Protein AF-A0A8T9QAL8-F1 (afdb_monomer_lite)

Sequence (106 aa):
MDYLQACEEGNECRPIIVIRKKGERIELALPGMIRTSVTLWDEENYNRLIKRAGTYQPIQRTGTGNTIEPQKMKLALSKLIDGTYYMWIAGDSAGGIFRVQLTTES

pLDDT: mean 77.29, std 16.56, range [28.06, 94.25]

Radius of gyration: 13.83 Å; chains: 1; bounding box: 29×35×36 Å

Secondary structure (DSSP, 8-state):
---PBPPSSSSS--PEEEEE-TT--EEEEEEEESSEEEEEEEHHHHHHHHHT-S----SEEEE-TT--S-EEEEEE-TT--SEEEEEEEEETTTTS----EEEE--

Foldseek 3Di:
DDWDKAQPDDPDRFFDKDFDAAPFFKKKKWWFDAFKKKFKAFPVLVVCVVVVHDDHDGPDMDDPHRGRTGDMDMDGCNPPHGGMMTMMMTHPRRHDDIDIDIDGDD

Structure (mmCIF, N/CA/C/O backbone):
data_AF-A0A8T9QAL8-F1
#
_entry.id   AF-A0A8T9QAL8-F1
#
loop_
_atom_site.group_PDB
_atom_site.id
_atom_site.type_symbol
_atom_site.label_atom_id
_atom_site.label_alt_id
_atom_site.label_comp_id
_atom_site.label_asym_id
_atom_site.label_entity_id
_atom_site.label_seq_id
_atom_site.pdbx_PDB_ins_code
_atom_site.Cartn_x
_atom_site.Cartn_y
_atom_site.Cartn_z
_atom_site.occupancy
_atom_site.B_iso_or_equiv
_atom_site.auth_seq_id
_atom_site.auth_comp_id
_atom_site.auth_asym_id
_atom_site.auth_atom_id
_atom_site.pdbx_PDB_model_num
ATOM 1 N N . MET A 1 1 ? 10.410 9.748 -15.811 1.00 28.20 1 MET A N 1
ATOM 2 C CA . MET A 1 1 ? 10.663 8.422 -15.215 1.00 28.20 1 MET A CA 1
ATOM 3 C C . MET A 1 1 ? 9.316 7.906 -14.779 1.00 28.20 1 MET A C 1
ATOM 5 O O . MET A 1 1 ? 8.790 8.378 -13.777 1.00 28.20 1 MET A O 1
ATOM 9 N N . ASP A 1 2 ? 8.734 7.046 -15.602 1.00 28.06 2 ASP A N 1
ATOM 10 C CA . ASP A 1 2 ? 7.416 6.475 -15.363 1.00 28.06 2 ASP A CA 1
ATOM 11 C C . ASP A 1 2 ? 7.581 5.336 -14.362 1.00 28.06 2 ASP A C 1
ATOM 13 O O . ASP A 1 2 ? 8.124 4.279 -14.674 1.00 28.06 2 ASP A O 1
ATOM 17 N N . TYR A 1 3 ? 7.217 5.597 -13.109 1.00 31.67 3 TYR A N 1
ATOM 18 C CA . TYR A 1 3 ? 7.239 4.576 -12.072 1.00 31.67 3 TYR A CA 1
ATOM 19 C C . TYR A 1 3 ? 6.097 3.601 -12.353 1.00 31.67 3 TYR A C 1
ATOM 21 O O . TYR A 1 3 ? 4.929 3.968 -12.225 1.00 31.67 3 TYR A O 1
ATOM 29 N N . LEU A 1 4 ? 6.434 2.367 -12.732 1.00 32.16 4 LEU A N 1
ATOM 30 C CA . LEU A 1 4 ? 5.471 1.272 -12.800 1.00 32.16 4 LEU A CA 1
ATOM 31 C C . LEU A 1 4 ? 4.875 1.094 -11.402 1.00 32.16 4 LEU A C 1
ATOM 33 O O . LEU A 1 4 ? 5.602 0.850 -10.442 1.00 32.16 4 LEU A O 1
ATOM 37 N N . GLN A 1 5 ? 3.571 1.304 -11.272 1.00 42.62 5 GLN A N 1
ATOM 38 C CA . GLN A 1 5 ? 2.807 0.973 -10.074 1.00 42.62 5 GLN A CA 1
ATOM 39 C C . GLN A 1 5 ? 2.411 -0.510 -10.163 1.00 42.62 5 GLN A C 1
ATOM 41 O O . GLN A 1 5 ? 2.326 -1.062 -11.257 1.00 42.62 5 GLN A O 1
ATOM 46 N N . ALA A 1 6 ? 2.216 -1.189 -9.036 1.00 43.97 6 ALA A N 1
ATOM 47 C CA . ALA A 1 6 ? 1.691 -2.544 -9.044 1.00 43.97 6 ALA A CA 1
ATOM 48 C C . ALA A 1 6 ? 0.197 -2.460 -9.321 1.00 43.97 6 ALA A C 1
ATOM 50 O O . ALA A 1 6 ? -0.528 -1.742 -8.631 1.00 43.97 6 ALA A O 1
ATOM 51 N N . CYS A 1 7 ? -0.228 -3.150 -10.370 1.00 44.09 7 CYS A N 1
ATOM 52 C CA . CYS A 1 7 ? -1.604 -3.186 -10.825 1.00 44.09 7 CYS A CA 1
ATOM 53 C C . CYS A 1 7 ? -2.259 -4.494 -10.334 1.00 44.09 7 CYS A C 1
ATOM 55 O O . CYS A 1 7 ? -1.721 -5.580 -10.551 1.00 44.09 7 CYS A O 1
ATOM 57 N N . GLU A 1 8 ? -3.434 -4.403 -9.709 1.00 37.12 8 GLU A N 1
ATOM 58 C CA . GLU A 1 8 ? -4.422 -5.489 -9.762 1.00 37.12 8 GLU A CA 1
ATOM 59 C C . GLU A 1 8 ? -4.910 -5.549 -11.221 1.00 37.12 8 GLU A C 1
ATOM 61 O O . GLU A 1 8 ? -5.330 -4.522 -11.738 1.00 37.12 8 GLU A O 1
ATOM 66 N N . GLU A 1 9 ? -4.736 -6.689 -11.899 1.00 38.47 9 GLU A N 1
ATOM 67 C CA . GLU A 1 9 ? -5.102 -6.992 -13.302 1.00 38.47 9 GLU A CA 1
ATOM 68 C C . GLU A 1 9 ? -5.653 -5.833 -14.175 1.00 38.47 9 GLU A C 1
ATOM 70 O O . GLU A 1 9 ? -6.804 -5.419 -14.047 1.00 38.47 9 GLU A O 1
ATOM 75 N N . GLY A 1 10 ? -4.863 -5.367 -15.154 1.00 44.12 10 GLY A N 1
ATOM 76 C CA . GLY A 1 10 ? -5.292 -4.389 -16.167 1.00 44.12 10 GLY A CA 1
ATOM 77 C C . GLY A 1 10 ? -4.238 -3.322 -16.497 1.00 44.12 10 GLY A C 1
ATOM 78 O O . GLY A 1 10 ? -3.108 -3.388 -16.024 1.00 44.12 10 GLY A O 1
ATOM 79 N N . ASN A 1 11 ? -4.619 -2.329 -17.316 1.00 49.91 11 ASN A N 1
ATOM 80 C CA . ASN A 1 11 ? -3.792 -1.152 -17.657 1.00 49.91 11 ASN A CA 1
ATOM 81 C C . ASN A 1 11 ? -3.898 -0.011 -16.621 1.00 49.91 11 ASN A C 1
ATOM 83 O O . ASN A 1 11 ? -3.222 1.008 -16.754 1.00 49.91 11 ASN A O 1
ATOM 87 N N . GLU A 1 12 ? -4.770 -0.147 -15.620 1.00 59.59 12 GLU A N 1
ATOM 88 C CA . GLU A 1 12 ? -4.982 0.844 -14.566 1.00 59.59 12 GLU A CA 1
ATOM 89 C C . GLU A 1 12 ? -4.437 0.303 -13.254 1.00 59.59 12 GLU A C 1
ATOM 91 O O . GLU A 1 12 ? -4.983 -0.651 -12.699 1.00 59.59 12 GLU A O 1
ATOM 96 N N . CYS A 1 13 ? -3.384 0.917 -12.721 1.00 68.06 13 CYS A N 1
ATOM 97 C CA . CYS A 1 13 ? -2.918 0.505 -11.410 1.00 68.06 13 CYS A CA 1
ATOM 98 C C . CYS A 1 13 ? -3.860 1.011 -10.322 1.00 68.06 13 CYS A C 1
ATOM 100 O O . CYS A 1 13 ? -4.382 2.127 -10.379 1.00 68.06 13 CYS A O 1
ATOM 102 N N . ARG A 1 14 ? -4.089 0.152 -9.332 1.00 74.81 14 ARG A N 1
ATOM 103 C CA . ARG A 1 14 ? -5.001 0.370 -8.211 1.00 74.81 14 ARG A CA 1
ATOM 104 C C . ARG A 1 14 ? -4.270 0.035 -6.917 1.00 74.81 14 ARG A C 1
ATOM 106 O O . ARG A 1 14 ? -3.405 -0.840 -6.926 1.00 74.81 14 ARG A O 1
ATOM 113 N N . PRO A 1 15 ? -4.583 0.719 -5.807 1.00 82.62 15 PRO A N 1
ATOM 114 C CA . PRO A 1 15 ? -3.992 0.362 -4.532 1.00 82.62 15 PRO A CA 1
ATOM 115 C C . PRO A 1 15 ? -4.518 -0.994 -4.066 1.00 82.62 15 PRO A C 1
ATOM 117 O O . PRO A 1 15 ? -5.690 -1.319 -4.247 1.00 82.62 15 PRO A O 1
ATOM 120 N N . ILE A 1 16 ? -3.674 -1.728 -3.352 1.00 82.38 16 ILE A N 1
ATOM 121 C CA . ILE A 1 16 ? -4.116 -2.870 -2.558 1.00 82.38 16 ILE A CA 1
ATOM 122 C C . ILE A 1 16 ? -4.886 -2.325 -1.353 1.00 82.38 16 ILE A C 1
ATOM 124 O O . ILE A 1 16 ? -4.360 -1.506 -0.591 1.00 82.38 16 ILE A O 1
ATOM 128 N N . ILE A 1 17 ? -6.130 -2.773 -1.183 1.00 85.44 17 ILE A N 1
ATOM 129 C CA . ILE A 1 17 ? -6.994 -2.358 -0.075 1.00 85.44 17 ILE A CA 1
ATOM 130 C C . ILE A 1 17 ? -6.716 -3.245 1.139 1.00 85.44 17 ILE A C 1
ATOM 132 O O . ILE A 1 17 ? -6.815 -4.470 1.072 1.00 85.44 17 ILE A O 1
ATOM 136 N N . VAL A 1 18 ? -6.388 -2.621 2.268 1.00 84.19 18 VAL A N 1
ATOM 137 C CA . VAL A 1 18 ? -6.114 -3.301 3.537 1.00 84.19 18 VAL A CA 1
ATOM 138 C C . VAL A 1 18 ? -7.143 -2.854 4.567 1.00 84.19 18 VAL A C 1
ATOM 140 O O . VAL A 1 18 ? -7.155 -1.698 4.986 1.00 84.19 18 VAL A O 1
ATOM 143 N N . ILE A 1 19 ? -7.997 -3.779 5.001 1.00 84.50 19 ILE A N 1
ATOM 144 C CA . ILE A 1 19 ? -8.973 -3.541 6.070 1.00 84.50 19 ILE A CA 1
ATOM 145 C C . ILE A 1 19 ? -8.339 -3.976 7.392 1.00 84.50 19 ILE A C 1
ATOM 147 O O . ILE A 1 19 ? -7.889 -5.116 7.521 1.00 84.50 19 ILE A O 1
ATOM 151 N N . ARG A 1 20 ? -8.281 -3.072 8.374 1.00 84.00 20 ARG A N 1
ATOM 152 C CA . ARG A 1 20 ? -7.665 -3.324 9.685 1.00 84.00 20 ARG A CA 1
ATOM 153 C C . ARG A 1 20 ? -8.672 -3.198 10.813 1.00 84.00 20 ARG A C 1
ATOM 155 O O . ARG A 1 20 ? -9.507 -2.296 10.803 1.00 84.00 20 ARG A O 1
ATOM 162 N N . LYS A 1 21 ? -8.511 -4.056 11.823 1.00 79.69 21 LYS A N 1
ATOM 163 C CA . LYS A 1 21 ? -9.078 -3.876 13.162 1.00 79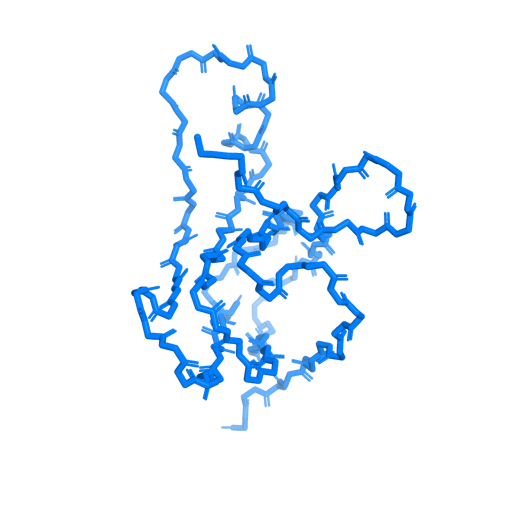.69 21 LYS A CA 1
ATOM 164 C C . LYS A 1 21 ? -7.950 -3.742 14.186 1.00 79.69 21 LYS A C 1
ATOM 166 O O . LYS A 1 21 ? -6.947 -4.461 14.134 1.00 79.69 21 LYS A O 1
ATOM 171 N N . LYS A 1 22 ? -8.096 -2.808 15.121 1.00 78.94 22 LYS A N 1
ATOM 172 C CA . LYS A 1 22 ? -7.146 -2.539 16.201 1.00 78.94 22 LYS A CA 1
ATOM 173 C C . LYS A 1 22 ? -7.025 -3.761 17.103 1.00 78.94 22 LYS A C 1
ATOM 175 O O . LYS A 1 22 ? -8.002 -4.433 17.416 1.00 78.94 22 LYS A O 1
ATOM 180 N N . GLY A 1 23 ? -5.801 -4.016 17.557 1.00 68.62 23 GLY A N 1
ATOM 181 C CA . GLY A 1 23 ? -5.483 -5.143 18.437 1.00 68.62 23 GLY A CA 1
ATOM 182 C C . GLY A 1 23 ? -5.058 -6.409 17.695 1.00 68.62 23 GLY A C 1
ATOM 183 O O . GLY A 1 23 ? -4.479 -7.300 18.310 1.00 68.62 23 GLY A O 1
ATOM 184 N N . GLU A 1 24 ? -5.244 -6.475 16.376 1.00 70.44 24 GLU A N 1
ATOM 185 C CA . GLU A 1 24 ? -4.667 -7.545 15.568 1.00 70.44 24 GLU A CA 1
ATOM 186 C C . GLU A 1 24 ? -3.163 -7.288 15.372 1.00 70.44 24 GLU A C 1
ATOM 188 O O . GLU A 1 24 ? -2.763 -6.267 14.803 1.00 70.44 24 GLU A O 1
ATOM 193 N N . ARG A 1 25 ? -2.308 -8.210 15.819 1.00 70.56 25 ARG A N 1
ATOM 194 C CA . ARG A 1 25 ? -0.861 -8.129 15.583 1.00 70.56 25 ARG A CA 1
ATOM 195 C C . ARG A 1 25 ? -0.531 -8.618 14.180 1.00 70.56 25 ARG A C 1
ATOM 197 O O . ARG A 1 25 ? -0.162 -9.769 14.030 1.00 70.56 25 ARG A O 1
ATOM 204 N N . ILE A 1 26 ? -0.717 -7.793 13.155 1.00 73.75 26 ILE A N 1
ATOM 205 C CA . ILE A 1 26 ? -0.506 -8.203 11.758 1.00 73.75 26 ILE A CA 1
ATOM 206 C C . ILE A 1 26 ? 0.720 -7.509 11.172 1.00 73.75 26 ILE A C 1
ATOM 208 O O . ILE A 1 26 ? 0.868 -6.289 11.268 1.00 73.75 26 ILE A O 1
ATOM 212 N N . GLU A 1 27 ? 1.558 -8.290 10.503 1.00 81.12 27 GLU A N 1
ATOM 213 C CA . GLU A 1 27 ? 2.614 -7.824 9.612 1.00 81.12 27 GLU A CA 1
ATOM 214 C C . GLU A 1 27 ? 2.303 -8.274 8.181 1.00 81.12 27 GLU A C 1
ATOM 216 O O . GLU A 1 27 ? 1.887 -9.410 7.937 1.00 81.12 27 GLU A O 1
ATOM 221 N N . LEU A 1 28 ? 2.500 -7.360 7.234 1.00 80.31 28 LEU A N 1
ATOM 222 C CA . LEU A 1 28 ? 2.436 -7.649 5.812 1.00 80.31 28 LEU A CA 1
ATOM 223 C C . LEU A 1 28 ? 3.847 -7.930 5.299 1.00 80.31 28 LEU A C 1
ATOM 225 O O . LEU A 1 28 ? 4.681 -7.020 5.246 1.00 80.31 28 LEU A O 1
ATOM 229 N N . ALA A 1 29 ? 4.109 -9.171 4.905 1.00 82.38 29 ALA A N 1
ATOM 230 C CA . ALA A 1 29 ? 5.367 -9.560 4.287 1.00 82.38 29 ALA A CA 1
ATOM 231 C C . ALA A 1 29 ? 5.231 -9.560 2.759 1.00 82.38 29 ALA A C 1
ATOM 233 O O . ALA A 1 29 ? 4.417 -10.290 2.184 1.00 82.38 29 ALA A O 1
ATOM 234 N N . LEU A 1 30 ? 6.057 -8.743 2.108 1.00 82.19 30 LEU A N 1
ATOM 235 C CA . LEU 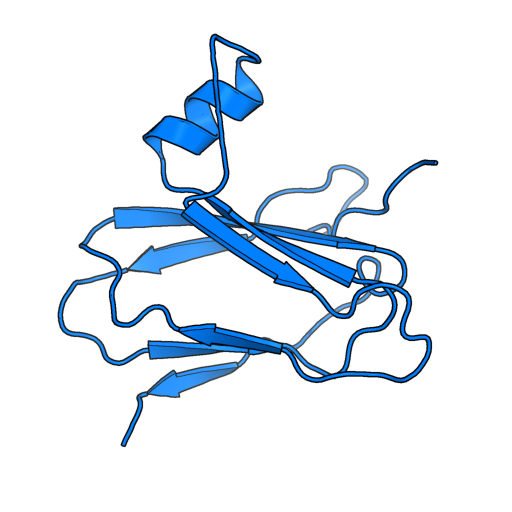A 1 30 ? 6.226 -8.716 0.660 1.00 82.19 30 LEU A CA 1
ATOM 236 C C . LEU A 1 30 ? 7.441 -9.576 0.268 1.00 82.19 30 LEU A C 1
ATOM 238 O O . LEU A 1 30 ? 8.409 -9.662 1.038 1.00 82.19 30 LEU A O 1
ATOM 242 N N . PRO A 1 31 ? 7.415 -10.219 -0.916 1.00 81.75 31 PRO A N 1
ATOM 243 C CA . PRO A 1 31 ? 8.534 -11.022 -1.401 1.00 81.75 31 PRO A CA 1
ATOM 244 C C . PRO A 1 31 ? 9.778 -10.159 -1.665 1.00 81.75 31 PRO A C 1
ATOM 246 O O . PRO A 1 31 ? 9.789 -8.956 -1.415 1.00 81.75 31 PRO A O 1
ATOM 249 N N . GLY A 1 32 ? 10.862 -10.779 -2.136 1.00 86.12 32 GLY A N 1
ATOM 250 C CA . GLY A 1 32 ? 12.057 -10.037 -2.534 1.00 86.12 32 GLY A CA 1
ATOM 251 C C . GLY A 1 32 ? 11.751 -9.103 -3.706 1.00 86.12 32 GLY A C 1
ATOM 252 O O . GLY A 1 32 ? 11.432 -9.589 -4.786 1.00 86.12 32 GLY A O 1
ATOM 253 N N . MET A 1 33 ? 11.862 -7.791 -3.491 1.00 86.00 33 MET A N 1
ATOM 254 C CA . MET A 1 33 ? 11.615 -6.763 -4.508 1.00 86.00 33 MET A CA 1
ATOM 255 C C . MET A 1 33 ? 12.899 -5.993 -4.823 1.00 86.00 33 MET A C 1
ATOM 257 O O . MET A 1 33 ? 13.787 -5.876 -3.981 1.00 86.00 33 MET A O 1
ATOM 261 N N . ILE A 1 34 ? 12.982 -5.448 -6.031 1.00 87.44 34 ILE A N 1
ATOM 262 C CA . ILE A 1 34 ? 14.109 -4.665 -6.543 1.00 87.44 34 ILE A CA 1
ATOM 263 C C . ILE A 1 34 ? 13.620 -3.254 -6.859 1.00 87.44 34 ILE A C 1
ATOM 265 O O . ILE A 1 34 ? 12.541 -3.094 -7.435 1.00 87.44 34 ILE A O 1
ATOM 269 N N . ARG A 1 35 ? 14.413 -2.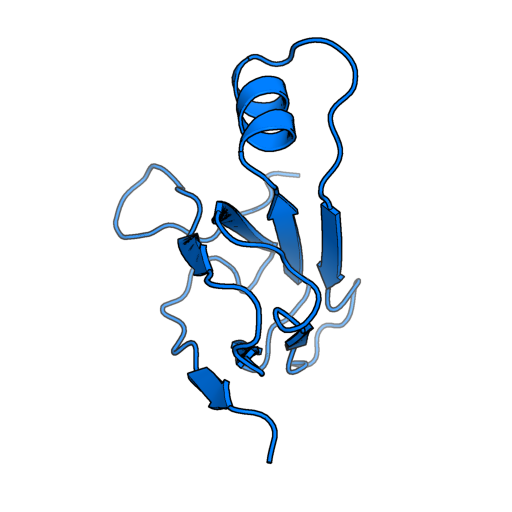235 -6.501 1.00 86.88 35 ARG A N 1
ATOM 270 C CA . ARG A 1 35 ? 14.124 -0.809 -6.764 1.00 86.88 35 ARG A CA 1
ATOM 271 C C . ARG A 1 35 ? 12.650 -0.428 -6.575 1.00 86.88 35 ARG A C 1
ATOM 273 O O . ARG A 1 35 ? 12.032 0.178 -7.445 1.00 86.88 35 ARG A O 1
ATOM 280 N N . THR A 1 36 ? 12.073 -0.853 -5.454 1.00 86.69 36 THR A N 1
ATOM 281 C CA . THR A 1 36 ? 10.639 -0.745 -5.178 1.00 86.69 36 THR A CA 1
ATOM 282 C C . THR A 1 36 ? 10.391 0.144 -3.968 1.00 86.69 36 THR A C 1
ATOM 284 O O . THR A 1 36 ? 11.070 0.035 -2.949 1.00 86.69 36 THR A O 1
ATOM 287 N N . SER A 1 37 ? 9.394 1.014 -4.074 1.00 87.88 37 SER A N 1
ATOM 288 C CA . SER A 1 37 ? 8.829 1.822 -3.001 1.00 87.88 37 SER A CA 1
ATOM 289 C C . SER A 1 37 ? 7.432 1.307 -2.677 1.00 87.88 37 SER A C 1
ATOM 291 O O . SER A 1 37 ? 6.617 1.091 -3.569 1.00 87.88 37 SER A O 1
ATOM 293 N N . VAL A 1 38 ? 7.134 1.178 -1.392 1.00 88.31 38 VAL A N 1
ATOM 294 C CA . VAL A 1 38 ? 5.816 0.826 -0.871 1.00 88.31 38 VAL A CA 1
ATOM 295 C C . VAL A 1 38 ? 5.325 1.975 -0.006 1.00 88.31 38 VAL A C 1
ATOM 297 O O . VAL A 1 38 ? 6.038 2.447 0.881 1.00 88.31 38 VAL A O 1
ATOM 300 N N . THR A 1 39 ? 4.116 2.449 -0.273 1.00 90.94 39 THR A N 1
ATOM 301 C CA . THR A 1 39 ? 3.477 3.518 0.501 1.00 90.94 39 THR A CA 1
ATOM 302 C C . THR A 1 39 ? 2.127 3.052 1.002 1.00 90.94 39 THR A C 1
ATOM 304 O O . THR A 1 39 ? 1.379 2.421 0.261 1.00 90.94 39 THR A O 1
ATOM 307 N N . LEU A 1 40 ? 1.829 3.369 2.257 1.00 92.00 40 LEU A N 1
ATOM 308 C CA . LEU A 1 40 ? 0.549 3.107 2.892 1.00 92.00 40 LEU A CA 1
ATOM 309 C C . LEU A 1 40 ? -0.120 4.439 3.214 1.00 92.00 40 LEU A C 1
ATOM 311 O O . LEU A 1 40 ? 0.517 5.346 3.756 1.00 92.00 40 LEU A O 1
ATOM 315 N N . TRP A 1 41 ? -1.400 4.533 2.891 1.00 93.38 41 TRP A N 1
ATOM 316 C CA . TRP A 1 41 ? -2.212 5.729 3.052 1.00 93.38 41 TRP A CA 1
ATOM 317 C C . TRP A 1 41 ? -3.441 5.380 3.886 1.00 93.38 41 TRP A C 1
ATOM 319 O O . TRP A 1 41 ? -4.051 4.332 3.668 1.00 93.38 41 TRP A O 1
ATOM 329 N N . ASP A 1 42 ? -3.802 6.242 4.834 1.00 94.25 42 ASP A N 1
ATOM 330 C CA . ASP A 1 42 ? -5.144 6.212 5.416 1.00 94.25 42 ASP A CA 1
ATOM 331 C C . ASP A 1 42 ? -6.163 6.807 4.430 1.00 94.25 42 ASP A C 1
ATOM 333 O O . ASP A 1 42 ? -5.808 7.382 3.396 1.00 94.25 42 ASP A O 1
ATOM 337 N N . GLU A 1 43 ? -7.445 6.649 4.737 1.00 93.25 43 GLU A N 1
ATOM 338 C CA . GLU A 1 43 ? -8.528 7.113 3.875 1.00 93.25 43 GLU A CA 1
ATOM 339 C C . GLU A 1 43 ? -8.524 8.633 3.655 1.00 93.25 43 GLU A C 1
ATOM 341 O O . GLU A 1 43 ? -8.762 9.099 2.538 1.00 93.25 43 GLU A O 1
ATOM 346 N N . GLU A 1 44 ? -8.215 9.423 4.684 1.00 93.94 44 GLU A N 1
ATOM 347 C CA . GLU A 1 44 ? -8.187 10.885 4.591 1.00 93.94 44 GLU A CA 1
ATOM 348 C C . GLU A 1 44 ? -7.084 11.365 3.635 1.00 93.94 44 GLU A C 1
ATOM 350 O O . GLU A 1 44 ? -7.353 12.108 2.682 1.00 93.94 44 GLU A O 1
ATOM 355 N N . ASN A 1 45 ? -5.845 10.919 3.852 1.00 93.62 45 ASN A N 1
ATOM 356 C CA . ASN A 1 45 ? -4.699 11.305 3.037 1.00 93.62 45 ASN A CA 1
ATOM 357 C C . ASN A 1 45 ? -4.786 10.722 1.627 1.00 93.62 45 ASN A C 1
ATOM 359 O O . ASN A 1 45 ? -4.391 11.396 0.672 1.00 93.62 45 ASN A O 1
ATOM 363 N N . TYR A 1 46 ? -5.342 9.518 1.466 1.00 92.00 46 TYR A N 1
ATOM 364 C CA . TYR A 1 46 ? -5.577 8.944 0.143 1.00 92.00 46 TYR A CA 1
ATOM 365 C C . TYR A 1 46 ? -6.604 9.758 -0.656 1.00 92.00 46 TYR A C 1
ATOM 367 O O . TYR A 1 46 ? -6.363 10.104 -1.814 1.00 92.00 46 TYR A O 1
ATOM 375 N N . ASN A 1 47 ? -7.711 10.165 -0.031 1.00 91.25 47 ASN A N 1
ATOM 376 C CA . ASN A 1 47 ? -8.701 11.025 -0.679 1.00 91.25 47 ASN A CA 1
ATOM 377 C C . ASN A 1 47 ? -8.112 12.379 -1.101 1.00 91.25 47 ASN A C 1
ATOM 379 O O . ASN A 1 47 ? -8.440 12.889 -2.177 1.00 91.25 47 ASN A O 1
ATOM 383 N N . ARG A 1 48 ? -7.222 12.959 -0.286 1.00 89.69 48 ARG A N 1
ATOM 384 C CA . ARG A 1 48 ? -6.486 14.181 -0.651 1.00 89.69 48 ARG A CA 1
ATOM 385 C C . ARG A 1 48 ? -5.526 13.956 -1.819 1.00 89.69 48 ARG A C 1
ATOM 387 O O . ARG A 1 48 ? -5.507 14.786 -2.728 1.00 89.69 48 ARG A O 1
ATOM 394 N N . LEU A 1 49 ? -4.795 12.836 -1.831 1.00 87.31 49 LEU A N 1
ATOM 395 C CA . LEU A 1 49 ? -3.910 12.433 -2.932 1.00 87.31 49 LEU A CA 1
ATOM 396 C C . LEU A 1 49 ? -4.674 12.348 -4.260 1.00 87.31 49 LEU A C 1
ATOM 398 O O . LEU A 1 49 ? -4.268 12.974 -5.239 1.00 87.31 49 LEU A O 1
ATOM 402 N N . ILE A 1 50 ? -5.791 11.616 -4.293 1.00 86.12 50 ILE A N 1
ATOM 403 C CA . ILE A 1 50 ? -6.578 11.412 -5.521 1.00 86.12 50 ILE A CA 1
ATOM 404 C C . ILE A 1 50 ? -7.184 12.724 -6.026 1.00 86.12 50 ILE A C 1
ATOM 406 O O . ILE A 1 50 ? -7.182 12.988 -7.227 1.00 86.12 50 ILE A O 1
ATOM 410 N N . LYS A 1 51 ? -7.634 13.593 -5.115 1.00 88.62 51 LYS A N 1
ATOM 411 C CA . LYS A 1 51 ? -8.160 14.925 -5.455 1.00 88.62 51 LYS A CA 1
ATOM 412 C C . LYS A 1 51 ? -7.067 15.961 -5.741 1.00 88.62 51 LYS A C 1
ATOM 414 O O . LYS A 1 51 ? -7.403 17.081 -6.117 1.00 88.62 51 LYS A O 1
ATOM 419 N N . ARG A 1 52 ? -5.785 15.618 -5.543 1.00 82.62 52 ARG A N 1
ATOM 420 C CA . ARG A 1 52 ? -4.629 16.536 -5.592 1.00 82.62 52 ARG A CA 1
ATOM 421 C C . ARG A 1 52 ? -4.861 17.819 -4.784 1.00 82.62 52 ARG A C 1
ATOM 423 O O . ARG A 1 52 ? -4.517 18.915 -5.220 1.00 82.62 52 ARG A O 1
ATOM 430 N N . ALA A 1 53 ? -5.486 17.679 -3.618 1.00 78.62 53 ALA A N 1
ATOM 431 C CA . ALA A 1 53 ? -5.938 18.799 -2.804 1.00 78.62 53 ALA A CA 1
ATOM 432 C C . ALA A 1 53 ? -5.074 18.958 -1.547 1.00 78.62 53 ALA A C 1
ATOM 434 O O . ALA A 1 53 ? -4.917 18.013 -0.773 1.00 78.62 53 ALA A O 1
ATOM 435 N N . GLY A 1 54 ? -4.573 20.176 -1.319 1.00 79.56 54 GLY A N 1
ATOM 436 C CA . GLY A 1 54 ? -3.757 20.507 -0.150 1.00 79.56 54 GLY A CA 1
ATOM 437 C C . GLY A 1 54 ? -2.473 19.677 -0.051 1.00 79.56 54 GLY A C 1
ATOM 438 O O . GLY A 1 54 ? -1.950 19.185 -1.050 1.00 79.56 54 GLY A O 1
ATOM 439 N N . THR A 1 55 ? -1.966 19.526 1.172 1.00 83.62 55 THR A N 1
ATOM 440 C CA . THR A 1 55 ? -0.836 18.639 1.469 1.00 83.62 55 THR A CA 1
ATOM 441 C C . THR A 1 55 ? -1.358 17.245 1.801 1.00 83.62 55 THR A C 1
ATOM 443 O O . THR A 1 55 ? -2.209 17.085 2.675 1.00 83.62 55 THR A O 1
ATOM 446 N N . TYR A 1 56 ? -0.816 16.232 1.133 1.00 87.94 56 TYR A N 1
ATOM 447 C CA . TYR A 1 56 ? -1.072 14.820 1.404 1.00 87.94 56 TYR A CA 1
ATOM 448 C C . TYR A 1 56 ? 0.259 14.078 1.500 1.00 87.94 56 TYR A C 1
ATOM 450 O O . TYR A 1 56 ? 1.186 14.346 0.733 1.00 87.94 56 TYR A O 1
ATOM 458 N N . GLN A 1 57 ? 0.371 13.162 2.457 1.00 91.19 57 GLN A N 1
ATOM 459 C CA . GLN A 1 57 ? 1.549 12.317 2.649 1.00 91.19 57 GLN A CA 1
ATOM 460 C C . GLN A 1 57 ? 1.099 10.909 3.054 1.00 91.19 57 GLN A C 1
ATOM 462 O O . GLN A 1 57 ? 0.065 10.772 3.710 1.00 91.19 57 GLN A O 1
ATOM 467 N N . PRO A 1 58 ? 1.848 9.861 2.678 1.00 92.94 58 PRO A N 1
ATOM 468 C CA . PRO A 1 58 ? 1.574 8.522 3.172 1.00 92.94 58 PRO A CA 1
ATOM 469 C C . PRO A 1 58 ? 1.850 8.453 4.678 1.00 92.94 58 PRO A C 1
ATOM 471 O O . PRO A 1 58 ? 2.798 9.066 5.170 1.00 92.94 58 PRO A O 1
ATOM 474 N N . ILE A 1 59 ? 1.071 7.650 5.400 1.00 93.19 59 ILE A N 1
ATOM 475 C CA . ILE A 1 59 ? 1.285 7.408 6.836 1.00 93.19 59 ILE A CA 1
ATOM 476 C C . ILE A 1 59 ? 2.490 6.497 7.090 1.00 93.19 59 ILE A C 1
ATOM 478 O O . ILE A 1 59 ? 3.074 6.507 8.172 1.00 93.19 59 ILE A O 1
ATOM 482 N N . GLN A 1 60 ? 2.876 5.710 6.084 1.00 92.25 60 GLN A N 1
ATOM 483 C CA . GLN A 1 60 ? 4.077 4.893 6.111 1.00 92.25 60 GLN A CA 1
ATOM 484 C C . GLN A 1 60 ? 4.666 4.776 4.709 1.00 92.25 60 GLN A C 1
ATOM 486 O O . GLN A 1 60 ? 3.954 4.602 3.718 1.00 92.25 60 GLN A O 1
ATOM 491 N N . ARG A 1 61 ? 5.994 4.826 4.633 1.00 90.88 61 ARG A N 1
ATOM 492 C CA . ARG A 1 61 ? 6.752 4.577 3.412 1.00 90.88 61 ARG A CA 1
ATOM 493 C C . ARG A 1 61 ? 7.931 3.675 3.729 1.00 90.88 61 ARG A C 1
ATOM 495 O O . ARG A 1 61 ? 8.659 3.919 4.685 1.00 90.88 61 ARG A O 1
ATOM 502 N N . THR A 1 62 ? 8.119 2.652 2.913 1.00 90.19 62 THR A N 1
ATOM 503 C CA . THR A 1 62 ? 9.311 1.804 2.927 1.00 90.19 62 THR A CA 1
ATOM 504 C C . THR A 1 62 ? 9.729 1.511 1.494 1.00 90.19 62 THR A C 1
ATOM 506 O O . THR A 1 62 ? 9.006 1.824 0.549 1.00 90.19 62 THR A O 1
ATOM 509 N N . GLY A 1 63 ? 10.911 0.955 1.303 1.00 88.94 63 GLY A N 1
ATOM 510 C CA . GLY A 1 63 ? 11.382 0.592 -0.017 1.00 88.94 63 GLY A CA 1
ATOM 511 C C . GLY A 1 63 ? 12.783 0.022 0.016 1.00 88.94 63 GLY A C 1
ATOM 512 O O . GLY A 1 63 ? 13.489 0.117 1.016 1.00 88.94 63 GLY A O 1
ATOM 513 N N . THR A 1 64 ? 13.193 -0.535 -1.112 1.00 88.69 64 THR A N 1
ATOM 514 C CA . THR A 1 64 ? 14.512 -1.156 -1.288 1.00 88.69 64 THR A CA 1
ATOM 515 C C . THR A 1 64 ? 15.564 -0.158 -1.786 1.00 88.69 64 THR A C 1
ATOM 517 O O . THR A 1 64 ? 16.708 -0.526 -2.051 1.00 88.69 64 THR A O 1
ATOM 520 N N . GLY A 1 65 ? 15.184 1.116 -1.951 1.00 85.62 65 GLY A N 1
ATOM 521 C CA . GLY A 1 65 ? 16.042 2.165 -2.500 1.00 85.62 65 GLY A CA 1
ATOM 522 C C . GLY A 1 65 ? 16.481 1.852 -3.930 1.00 85.62 65 GLY A C 1
ATOM 523 O O . GLY A 1 65 ? 15.689 1.374 -4.735 1.00 85.62 65 GLY A O 1
ATOM 524 N N . ASN A 1 66 ? 17.759 2.087 -4.230 1.00 84.75 66 ASN A N 1
ATOM 525 C CA . ASN A 1 66 ? 18.360 1.781 -5.535 1.00 84.75 66 ASN A CA 1
ATOM 526 C C . ASN A 1 66 ? 18.948 0.359 -5.616 1.00 84.75 66 ASN A C 1
ATOM 528 O O . ASN A 1 66 ? 19.662 0.045 -6.566 1.00 84.75 66 ASN A O 1
ATOM 532 N N . THR A 1 67 ? 18.671 -0.498 -4.629 1.00 85.19 67 THR A N 1
ATOM 533 C CA . THR A 1 67 ? 19.208 -1.862 -4.572 1.00 85.19 67 THR A CA 1
ATOM 534 C C . THR A 1 67 ? 18.662 -2.699 -5.722 1.00 85.19 67 THR A C 1
ATOM 536 O O . THR A 1 67 ? 17.445 -2.773 -5.910 1.00 85.19 67 THR A O 1
ATOM 539 N N . ILE A 1 68 ? 19.575 -3.319 -6.475 1.00 84.94 68 ILE A N 1
ATOM 540 C CA . ILE A 1 68 ? 19.273 -4.230 -7.590 1.00 84.94 68 ILE A CA 1
ATOM 541 C C . ILE A 1 68 ? 19.061 -5.680 -7.140 1.00 84.94 68 ILE A C 1
ATOM 543 O O . ILE A 1 68 ? 18.512 -6.479 -7.887 1.00 84.94 68 ILE A O 1
ATOM 547 N N . GLU A 1 69 ? 19.483 -6.019 -5.924 1.00 88.94 69 GLU A N 1
ATOM 548 C CA . GLU A 1 69 ? 19.246 -7.322 -5.310 1.00 88.94 69 GLU A CA 1
ATOM 549 C C . GLU A 1 69 ? 17.852 -7.378 -4.659 1.00 88.94 69 GLU A C 1
ATOM 551 O O . GLU A 1 69 ? 17.431 -6.395 -4.038 1.00 88.94 69 GLU A O 1
ATOM 556 N N . PRO A 1 70 ? 17.127 -8.509 -4.756 1.00 86.75 70 PRO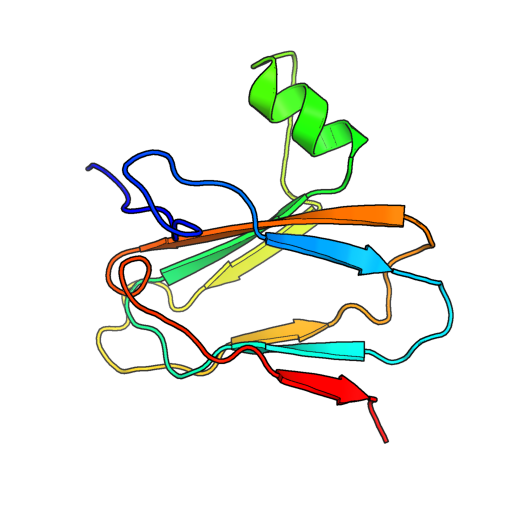 A N 1
ATOM 557 C CA . PRO A 1 70 ? 15.819 -8.647 -4.128 1.00 86.75 70 PRO A CA 1
ATOM 558 C C . PRO A 1 70 ? 15.887 -8.517 -2.602 1.00 86.75 70 PRO A C 1
ATOM 560 O O . PRO A 1 70 ? 16.529 -9.324 -1.928 1.00 86.75 70 PRO A O 1
ATOM 563 N N . GLN A 1 71 ? 15.149 -7.562 -2.038 1.00 87.94 71 GLN A N 1
ATOM 564 C CA . GLN A 1 71 ? 14.999 -7.413 -0.589 1.00 87.94 71 GLN A CA 1
ATOM 565 C C . GLN A 1 71 ? 13.559 -7.656 -0.156 1.00 87.94 71 GLN A C 1
ATOM 567 O O . GLN A 1 71 ? 12.617 -7.117 -0.738 1.00 87.94 71 GLN A O 1
ATOM 572 N N . LYS A 1 72 ? 13.387 -8.482 0.881 1.00 86.75 72 LYS A N 1
ATOM 573 C CA . LYS A 1 72 ? 12.083 -8.667 1.523 1.00 86.75 72 LYS A CA 1
ATOM 574 C C . LYS A 1 72 ? 11.703 -7.382 2.241 1.00 86.75 72 LYS A C 1
ATOM 576 O O . LYS A 1 72 ? 12.533 -6.780 2.918 1.00 86.75 72 LYS A O 1
ATOM 581 N N . MET A 1 73 ? 10.436 -7.009 2.143 1.00 85.75 73 MET A N 1
ATOM 582 C CA . MET A 1 73 ? 9.898 -5.860 2.861 1.00 85.75 73 MET A CA 1
ATOM 583 C C . MET A 1 73 ? 8.805 -6.308 3.813 1.00 85.75 73 MET A C 1
ATOM 585 O O . MET A 1 73 ? 8.034 -7.222 3.522 1.00 85.75 73 MET A O 1
ATOM 589 N N . LYS A 1 74 ? 8.748 -5.634 4.954 1.00 84.19 74 LYS A N 1
ATOM 590 C CA . LYS A 1 74 ? 7.747 -5.849 5.988 1.00 84.19 74 LYS A CA 1
ATOM 591 C C . LYS A 1 74 ? 7.064 -4.525 6.282 1.00 84.19 74 LYS A C 1
ATOM 593 O O . LYS A 1 74 ? 7.740 -3.512 6.480 1.00 84.19 74 LYS A O 1
ATOM 598 N N . LEU A 1 75 ? 5.736 -4.527 6.302 1.00 84.88 75 LEU A N 1
ATOM 599 C CA . LEU A 1 75 ? 4.945 -3.427 6.845 1.00 84.88 75 LEU A CA 1
ATOM 600 C C . LEU A 1 75 ? 4.274 -3.902 8.130 1.00 84.88 75 LEU A C 1
ATOM 602 O O . LEU A 1 75 ? 3.389 -4.754 8.099 1.00 84.88 75 LEU A O 1
ATOM 606 N N . ALA A 1 76 ? 4.682 -3.322 9.256 1.00 83.31 76 ALA A N 1
ATOM 607 C CA . ALA A 1 76 ? 4.004 -3.522 10.527 1.00 83.31 76 ALA A CA 1
ATOM 608 C C . ALA A 1 76 ? 2.647 -2.800 10.512 1.00 83.31 76 ALA A C 1
ATOM 610 O O . ALA A 1 76 ? 2.596 -1.570 10.510 1.00 83.31 76 ALA A O 1
ATOM 611 N N . LEU A 1 77 ? 1.550 -3.559 10.521 1.00 83.88 77 LEU A N 1
ATOM 612 C CA . LEU A 1 77 ? 0.180 -3.032 10.534 1.00 83.88 77 LEU A CA 1
ATOM 613 C C . LEU A 1 77 ? -0.422 -3.015 11.951 1.00 83.88 77 LEU A C 1
ATOM 615 O O . LEU A 1 77 ? -1.555 -2.573 12.150 1.00 83.88 77 LEU A O 1
ATOM 619 N N . SER A 1 78 ? 0.326 -3.497 12.946 1.00 80.1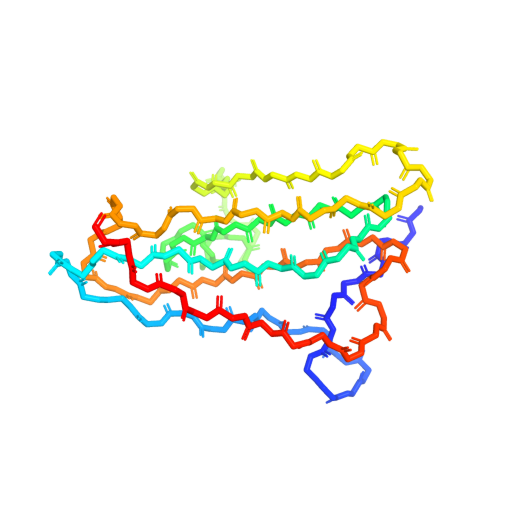2 78 SER A N 1
ATOM 620 C CA . SER A 1 78 ? -0.096 -3.657 14.343 1.00 80.12 78 SER A CA 1
ATOM 621 C C . SER A 1 78 ? -0.395 -2.338 15.063 1.00 80.12 78 SER A C 1
ATOM 623 O O . SER A 1 78 ? -1.208 -2.311 15.984 1.00 80.12 78 SER A O 1
ATOM 625 N N . LYS A 1 79 ? 0.221 -1.230 14.632 1.00 81.50 79 LYS A N 1
ATOM 626 C CA . LYS A 1 79 ? 0.005 0.112 15.207 1.00 81.50 79 LYS A CA 1
ATOM 627 C C . LYS A 1 79 ? -1.167 0.870 14.583 1.00 81.50 79 LYS A C 1
ATOM 629 O O . LYS A 1 79 ? -1.500 1.956 15.052 1.00 81.50 79 LYS A O 1
ATOM 634 N N . LEU A 1 80 ? -1.759 0.328 13.521 1.00 86.19 80 LEU A N 1
ATOM 635 C CA . LEU A 1 80 ? -2.882 0.950 12.833 1.00 86.19 80 LEU A CA 1
ATOM 636 C C . LEU A 1 80 ? -4.162 0.790 13.658 1.00 86.19 80 LEU A C 1
ATOM 638 O O . LEU A 1 80 ? -4.366 -0.223 14.332 1.00 86.19 80 LEU A O 1
ATOM 642 N N . ILE A 1 81 ? -5.006 1.815 13.612 1.00 89.44 81 ILE A N 1
ATOM 643 C CA . ILE A 1 81 ? -6.347 1.775 14.195 1.00 89.44 81 ILE A CA 1
ATOM 644 C C . ILE A 1 81 ? -7.313 1.067 13.236 1.00 89.44 81 ILE A C 1
ATOM 646 O O . ILE A 1 81 ? -6.938 0.683 12.127 1.00 89.44 81 ILE A O 1
ATOM 650 N N . ASP A 1 82 ? -8.557 0.881 13.668 1.00 89.38 82 ASP A N 1
ATOM 651 C CA . ASP A 1 82 ? -9.632 0.393 12.807 1.00 89.38 82 ASP A CA 1
ATOM 652 C C . ASP A 1 82 ? -9.788 1.306 11.588 1.00 89.38 82 ASP A C 1
ATOM 654 O O . ASP A 1 82 ? -9.891 2.526 11.736 1.00 89.38 82 ASP A O 1
ATOM 658 N N . GLY A 1 83 ? -9.828 0.722 10.390 1.00 90.19 83 GLY A N 1
ATOM 659 C CA . GLY A 1 83 ? -10.044 1.495 9.172 1.00 90.19 83 GLY A CA 1
ATOM 660 C C . GLY A 1 83 ? -9.634 0.798 7.881 1.00 90.19 83 GLY A C 1
ATOM 661 O O . GLY A 1 83 ? -9.149 -0.338 7.870 1.00 90.19 83 GLY A O 1
ATOM 662 N N . THR A 1 84 ? -9.836 1.528 6.786 1.00 90.81 84 THR A N 1
ATOM 663 C CA . THR A 1 84 ? -9.429 1.140 5.435 1.00 90.81 84 THR A CA 1
ATOM 664 C C . THR A 1 84 ? -8.154 1.877 5.056 1.00 90.81 84 THR A C 1
ATOM 666 O O . THR A 1 84 ? -8.073 3.103 5.149 1.00 90.81 84 THR A O 1
ATOM 669 N N . TYR A 1 85 ? -7.168 1.117 4.596 1.00 90.25 85 TYR A N 1
ATOM 670 C CA . TYR A 1 85 ? -5.876 1.622 4.163 1.00 90.25 85 TYR A CA 1
ATOM 671 C C . TYR A 1 85 ? -5.619 1.256 2.706 1.00 90.25 85 TYR A C 1
ATOM 673 O O . TYR A 1 85 ? -6.045 0.206 2.223 1.00 90.25 85 TYR A O 1
ATOM 681 N N . TYR A 1 86 ? -4.883 2.122 2.019 1.00 90.25 86 TYR A N 1
ATOM 682 C CA . TYR A 1 86 ? -4.591 2.004 0.597 1.00 90.25 86 TYR A CA 1
ATOM 683 C C . TYR A 1 86 ? -3.085 1.856 0.426 1.00 90.25 86 TYR A C 1
ATOM 685 O O . TYR A 1 86 ? -2.325 2.754 0.795 1.00 90.25 86 TYR A O 1
ATOM 693 N N . MET A 1 87 ? -2.638 0.718 -0.098 1.00 89.06 87 MET A N 1
ATOM 694 C CA . MET A 1 87 ? -1.221 0.434 -0.291 1.00 89.06 87 MET A CA 1
ATOM 695 C C . MET A 1 87 ? -0.844 0.511 -1.768 1.00 89.06 87 MET A C 1
ATOM 697 O O . MET A 1 87 ? -1.396 -0.204 -2.599 1.00 89.06 87 MET A O 1
ATOM 701 N N . TRP A 1 88 ? 0.155 1.330 -2.077 1.00 86.81 88 TRP A N 1
ATOM 702 C CA . TRP A 1 88 ? 0.776 1.386 -3.396 1.00 86.81 88 TRP A CA 1
ATOM 703 C C . TRP A 1 88 ? 2.160 0.773 -3.358 1.00 86.81 88 TRP A C 1
ATOM 705 O O . TRP A 1 88 ? 2.973 1.120 -2.500 1.00 86.81 88 TRP A O 1
ATOM 715 N N . ILE A 1 89 ? 2.442 -0.072 -4.337 1.00 84.81 89 ILE A N 1
ATOM 716 C CA . ILE A 1 89 ? 3.774 -0.590 -4.628 1.00 84.81 89 ILE A CA 1
ATOM 717 C C . ILE A 1 89 ? 4.182 0.035 -5.960 1.00 84.81 89 ILE A C 1
ATOM 719 O O . ILE A 1 89 ? 3.392 0.028 -6.896 1.00 84.81 89 ILE A O 1
ATOM 723 N N . ALA A 1 90 ? 5.369 0.622 -6.051 1.00 83.19 90 ALA A N 1
ATOM 724 C CA . ALA A 1 90 ? 5.861 1.244 -7.275 1.00 83.19 90 ALA A CA 1
ATOM 725 C C . ALA A 1 90 ? 7.353 0.973 -7.461 1.00 83.19 90 ALA A C 1
ATOM 727 O O . ALA A 1 90 ? 8.113 1.073 -6.500 1.00 83.19 90 ALA A O 1
ATOM 728 N N . GLY A 1 91 ? 7.783 0.655 -8.677 1.00 78.50 91 GLY A N 1
ATOM 729 C CA . GLY A 1 91 ? 9.172 0.342 -9.000 1.00 78.50 91 GLY A CA 1
ATOM 730 C C . GLY A 1 91 ? 9.317 -0.772 -10.029 1.00 78.50 91 GLY A C 1
ATOM 731 O O . GLY A 1 91 ? 8.343 -1.260 -10.594 1.00 78.50 91 GLY A O 1
ATOM 732 N N . ASP A 1 92 ? 10.552 -1.204 -10.248 1.00 79.38 92 ASP A N 1
ATOM 733 C CA . ASP A 1 92 ? 10.884 -2.171 -11.302 1.00 79.38 92 ASP A CA 1
ATOM 734 C C . ASP A 1 92 ? 10.276 -3.552 -11.056 1.00 79.38 92 ASP A C 1
ATOM 736 O O . ASP A 1 92 ? 9.938 -4.272 -11.990 1.00 79.38 92 ASP A O 1
ATOM 740 N N . SER A 1 93 ? 10.114 -3.920 -9.785 1.00 72.88 93 SER A N 1
ATOM 741 C CA . SER A 1 93 ? 9.413 -5.144 -9.402 1.00 72.88 93 SER A CA 1
ATOM 742 C C . SER A 1 93 ? 7.918 -4.924 -9.215 1.00 72.88 93 SER A C 1
ATOM 744 O O . SER A 1 93 ? 7.285 -5.765 -8.616 1.00 72.88 93 SER A O 1
ATOM 746 N N . ALA A 1 94 ? 7.312 -3.821 -9.651 1.00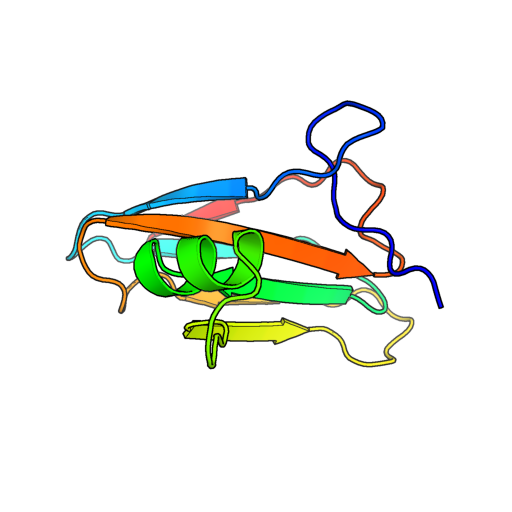 65.06 94 ALA A N 1
ATOM 747 C CA . ALA A 1 94 ? 5.881 -3.610 -9.425 1.00 65.06 94 ALA A CA 1
ATOM 748 C C . ALA A 1 94 ? 4.988 -4.344 -10.447 1.00 65.06 94 ALA A C 1
ATOM 750 O O . ALA A 1 94 ? 3.837 -4.632 -10.147 1.00 65.06 94 ALA A O 1
ATOM 751 N N . GLY A 1 95 ? 5.512 -4.722 -11.618 1.00 59.44 95 GLY A N 1
ATOM 752 C CA . GLY A 1 95 ? 4.735 -5.340 -12.707 1.00 59.44 95 GLY A CA 1
ATOM 753 C C . GLY A 1 95 ? 4.478 -6.852 -12.603 1.00 59.44 95 GLY A C 1
ATOM 754 O O . GLY A 1 95 ? 4.091 -7.459 -13.597 1.00 59.44 95 GLY A O 1
ATOM 755 N N . GLY A 1 96 ? 4.748 -7.485 -11.458 1.00 61.53 96 GLY A N 1
ATOM 756 C CA . GLY A 1 96 ? 4.587 -8.933 -11.270 1.00 61.53 96 GLY A CA 1
ATOM 757 C C . GLY A 1 96 ? 3.370 -9.324 -10.427 1.00 61.53 96 GLY A C 1
ATOM 758 O O . GLY A 1 96 ? 2.733 -8.492 -9.787 1.00 61.53 96 GLY A O 1
ATOM 759 N N . ILE A 1 97 ? 3.072 -10.624 -10.382 1.00 61.44 97 ILE A N 1
ATOM 760 C CA . ILE A 1 97 ? 2.146 -11.194 -9.396 1.00 61.44 97 ILE A CA 1
ATOM 761 C C . ILE A 1 97 ? 2.948 -11.514 -8.133 1.00 61.44 97 ILE A C 1
ATOM 763 O O . ILE A 1 97 ? 3.879 -12.321 -8.170 1.00 61.44 97 ILE A O 1
ATOM 767 N N . PHE A 1 98 ? 2.565 -10.923 -7.003 1.00 66.62 98 PHE A N 1
ATOM 768 C CA . PHE A 1 98 ? 3.228 -11.144 -5.718 1.00 66.62 98 PHE A CA 1
ATOM 769 C C . PHE A 1 98 ? 2.301 -11.858 -4.748 1.00 66.62 98 PHE A C 1
ATOM 771 O O . PHE A 1 98 ? 1.157 -11.460 -4.545 1.00 66.62 98 PHE A O 1
ATOM 778 N N . ARG A 1 99 ? 2.819 -12.903 -4.096 1.00 64.94 99 ARG A N 1
ATOM 779 C CA . ARG A 1 99 ? 2.148 -13.484 -2.934 1.00 64.94 99 ARG A CA 1
ATOM 780 C C . ARG A 1 99 ? 2.469 -12.635 -1.720 1.00 64.94 99 ARG A C 1
ATOM 782 O O . ARG A 1 99 ? 3.613 -12.598 -1.271 1.00 64.94 99 ARG A O 1
ATOM 789 N N . VAL A 1 100 ? 1.447 -11.969 -1.210 1.00 65.94 100 VAL A N 1
ATOM 790 C CA . VAL A 1 100 ? 1.522 -11.210 0.031 1.00 65.94 100 VAL A CA 1
ATOM 791 C C . VAL A 1 100 ? 1.119 -12.126 1.175 1.00 65.94 100 VAL A C 1
ATOM 793 O O . VAL A 1 100 ? 0.079 -12.783 1.107 1.00 65.94 100 VAL A O 1
ATOM 796 N N . GLN A 1 101 ? 1.949 -12.196 2.213 1.00 66.69 101 GLN A N 1
ATOM 797 C CA . GLN A 1 101 ? 1.656 -13.009 3.387 1.00 66.69 101 GLN A CA 1
ATOM 798 C C . GLN A 1 101 ? 1.280 -12.105 4.556 1.00 66.69 101 GLN A C 1
ATOM 800 O O . GLN A 1 101 ? 2.039 -11.213 4.935 1.00 66.69 101 GLN A O 1
ATOM 805 N N . LEU A 1 102 ? 0.104 -12.357 5.127 1.00 66.06 102 LEU A N 1
ATOM 806 C CA . LEU A 1 102 ? -0.299 -11.801 6.411 1.00 66.06 102 LEU A CA 1
ATOM 807 C C . LEU A 1 102 ? 0.225 -12.732 7.500 1.00 66.06 102 LEU A C 1
ATOM 809 O O . LEU A 1 102 ? -0.157 -13.902 7.563 1.00 66.06 102 LEU A O 1
ATOM 813 N N . THR A 1 103 ? 1.121 -12.224 8.335 1.00 65.44 103 THR A N 1
ATOM 814 C CA . THR A 1 103 ? 1.636 -12.952 9.496 1.00 65.44 103 THR A CA 1
ATOM 815 C C . THR A 1 103 ? 1.109 -12.312 10.764 1.00 65.44 103 THR A C 1
ATOM 817 O O . THR A 1 103 ? 1.229 -11.100 10.938 1.00 65.44 103 THR A O 1
ATOM 820 N N . THR A 1 104 ? 0.540 -13.118 11.657 1.00 59.25 104 THR A N 1
ATOM 821 C CA . THR A 1 104 ? 0.246 -12.674 13.017 1.00 59.25 104 THR A CA 1
ATOM 822 C C . THR A 1 104 ? 1.534 -12.704 13.839 1.00 59.25 104 THR A C 1
ATOM 824 O O . THR A 1 104 ? 2.169 -13.757 13.882 1.00 59.25 104 THR A O 1
ATOM 827 N N . GLU A 1 105 ? 1.950 -11.595 14.459 1.00 54.12 105 GLU A N 1
ATOM 828 C CA . GLU A 1 105 ? 3.125 -11.602 15.346 1.00 54.12 105 GLU A CA 1
ATOM 829 C C . GLU A 1 105 ? 2.839 -12.535 16.534 1.00 54.12 105 GLU A C 1
ATOM 831 O O . GLU A 1 105 ? 1.872 -12.327 17.275 1.00 54.12 105 GLU A O 1
ATOM 836 N N . SER A 1 106 ? 3.667 -13.571 16.679 1.00 48.97 106 SER A N 1
ATOM 837 C CA . SER A 1 106 ? 3.718 -14.467 17.841 1.00 48.97 106 SER A CA 1
ATOM 838 C C . SER A 1 106 ? 4.213 -13.731 19.080 1.00 48.97 106 SER A C 1
ATOM 840 O O . SER A 1 106 ? 5.284 -13.095 18.957 1.00 48.97 106 SER A O 1
#

Organism: NCBI:txid2932248